Protein AF-A0A843CJL8-F1 (afdb_monomer_lite)

Sequence (166 aa):
MRIRQVLPVVLLITLSVSSVLPGQTQVSLQIIQQGLSFNRSTSLTIRIVFLGINEDRLNSTYLNSNVSLPALKYQTILAGPINTGVIYNFHYQLIFPDSSLVGKFAQYLNSTGKVETTSAISTLQNPYFSNSSLTFHAMNFFYDADKVESWLAANMTRFGIGPGPG

Structure (mmCIF, N/CA/C/O backbone):
data_AF-A0A843CJL8-F1
#
_entry.id   AF-A0A843CJL8-F1
#
loop_
_atom_site.group_PDB
_atom_site.id
_atom_site.type_symbol
_atom_site.label_atom_id
_atom_site.label_alt_id
_atom_site.label_comp_id
_atom_site.label_asym_id
_atom_site.label_entity_id
_atom_site.label_seq_id
_atom_site.pdbx_PDB_ins_code
_atom_site.Cartn_x
_atom_site.Cartn_y
_atom_site.Cartn_z
_atom_site.occupancy
_atom_site.B_iso_or_equiv
_atom_site.auth_seq_id
_atom_site.auth_comp_id
_atom_site.auth_asym_id
_atom_site.auth_atom_id
_atom_site.pdbx_PDB_model_num
ATOM 1 N N . MET A 1 1 ? 17.313 46.977 -61.968 1.00 51.19 1 MET A N 1
ATOM 2 C CA . MET A 1 1 ? 17.287 47.223 -60.503 1.00 51.19 1 MET A CA 1
ATOM 3 C C . MET A 1 1 ? 16.344 46.251 -59.777 1.00 51.19 1 MET A C 1
ATOM 5 O O . MET A 1 1 ? 15.300 46.675 -59.310 1.00 51.19 1 MET A O 1
ATOM 9 N N . ARG A 1 2 ? 16.665 44.950 -59.670 1.00 53.56 2 ARG A N 1
ATOM 10 C CA . ARG A 1 2 ? 15.857 44.009 -58.851 1.00 53.56 2 ARG A CA 1
ATOM 11 C C . ARG A 1 2 ? 16.655 42.998 -58.016 1.00 53.56 2 ARG A C 1
ATOM 13 O O . ARG A 1 2 ? 16.074 42.370 -57.155 1.00 53.56 2 ARG A O 1
ATOM 20 N N . ILE A 1 3 ? 17.977 42.892 -58.184 1.00 54.94 3 ILE A N 1
ATOM 21 C CA . ILE A 1 3 ? 18.808 41.902 -57.462 1.00 54.94 3 ILE A CA 1
ATOM 22 C C . ILE A 1 3 ? 19.183 42.353 -56.036 1.00 54.94 3 ILE A C 1
ATOM 24 O O . ILE A 1 3 ? 19.341 41.523 -55.147 1.00 54.94 3 ILE A O 1
ATOM 28 N N . ARG A 1 4 ? 19.240 43.666 -55.764 1.00 54.69 4 ARG A N 1
ATOM 29 C CA . ARG A 1 4 ? 19.608 44.202 -54.436 1.00 54.69 4 ARG A CA 1
ATOM 30 C C . ARG A 1 4 ? 18.545 44.012 -53.342 1.00 54.69 4 ARG A C 1
ATOM 32 O O . ARG A 1 4 ? 18.872 44.177 -52.176 1.00 54.69 4 ARG A O 1
ATOM 39 N N . GLN A 1 5 ? 17.307 43.659 -53.697 1.00 55.84 5 GLN A N 1
ATOM 40 C CA . GLN A 1 5 ? 16.211 43.447 -52.738 1.00 55.84 5 GLN A CA 1
ATOM 41 C C . GLN A 1 5 ? 15.923 41.964 -52.452 1.00 55.84 5 GLN A C 1
ATOM 43 O O . GLN A 1 5 ? 15.207 41.665 -51.505 1.00 55.84 5 GLN A O 1
ATOM 48 N N . VAL A 1 6 ? 16.503 41.033 -53.221 1.00 57.44 6 VAL A N 1
ATOM 49 C CA . VAL A 1 6 ? 16.277 39.584 -53.038 1.00 57.44 6 VAL A CA 1
ATOM 50 C C . VAL A 1 6 ? 17.218 38.999 -51.982 1.00 57.44 6 VAL A C 1
ATOM 52 O O . VAL A 1 6 ? 16.834 38.107 -51.235 1.00 57.44 6 VAL A O 1
ATOM 55 N N . LEU A 1 7 ? 18.430 39.554 -51.861 1.00 58.19 7 LEU A N 1
ATOM 56 C CA . LEU A 1 7 ? 19.440 39.113 -50.898 1.00 58.19 7 LEU A CA 1
ATOM 57 C C . LEU A 1 7 ? 18.967 39.150 -49.425 1.00 58.19 7 LEU A C 1
ATOM 59 O O . LEU A 1 7 ? 19.139 38.141 -48.743 1.00 58.19 7 LEU A O 1
ATOM 63 N N . PRO A 1 8 ? 18.343 40.235 -48.912 1.00 62.53 8 PRO A N 1
ATOM 64 C CA . PRO A 1 8 ? 17.893 40.258 -47.518 1.00 62.53 8 PRO A CA 1
ATOM 65 C C . PRO A 1 8 ? 16.712 39.312 -47.261 1.00 62.53 8 PRO A C 1
ATOM 67 O O . PRO A 1 8 ? 16.602 38.764 -46.169 1.00 62.53 8 PRO A O 1
ATOM 70 N N . VAL A 1 9 ? 15.859 39.075 -48.265 1.00 66.12 9 VAL A N 1
ATOM 71 C CA . VAL A 1 9 ? 14.696 38.179 -48.147 1.00 66.12 9 VAL A CA 1
ATOM 72 C C . VAL A 1 9 ? 15.137 36.717 -48.094 1.00 66.12 9 VAL A C 1
ATOM 74 O O . VAL A 1 9 ? 14.660 35.966 -47.248 1.00 66.12 9 VAL A O 1
ATOM 77 N N . VAL A 1 10 ? 16.099 36.319 -48.931 1.00 68.88 10 VAL A N 1
ATOM 78 C CA . VAL A 1 10 ? 16.676 34.965 -48.895 1.00 68.88 10 VAL A CA 1
ATOM 79 C C . VAL A 1 10 ? 17.415 34.721 -47.577 1.00 68.88 10 VAL A C 1
ATOM 81 O O . VAL A 1 10 ? 17.246 33.659 -46.986 1.00 68.88 10 VAL A O 1
ATOM 84 N N . LEU A 1 11 ? 18.148 35.719 -47.066 1.00 64.81 11 LEU A N 1
ATOM 85 C CA . LEU A 1 11 ? 18.859 35.620 -45.787 1.00 64.81 11 LEU A CA 1
ATOM 86 C C . LEU A 1 11 ? 17.897 35.408 -44.599 1.00 64.81 11 LEU A C 1
ATOM 88 O O . LEU A 1 11 ? 18.155 34.566 -43.739 1.00 64.81 11 LEU A O 1
ATOM 92 N N . LEU A 1 12 ? 16.763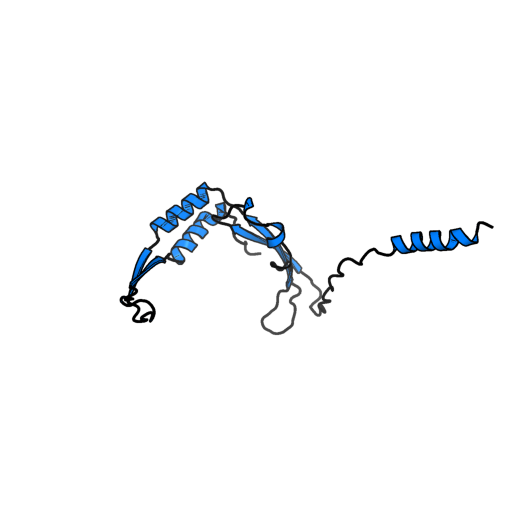 36.119 -44.580 1.00 62.59 12 LEU A N 1
ATOM 93 C CA . LEU A 1 12 ? 15.716 35.985 -43.555 1.00 62.59 12 LEU A CA 1
ATOM 94 C C . LEU A 1 12 ? 15.005 34.623 -43.599 1.00 62.59 12 LEU A C 1
ATOM 96 O O . LEU A 1 12 ? 14.686 34.069 -42.545 1.00 62.59 12 LEU A O 1
ATOM 100 N N . ILE A 1 13 ? 14.807 34.057 -44.794 1.00 63.00 13 ILE A N 1
ATOM 101 C CA . ILE A 1 13 ? 14.230 32.715 -44.965 1.00 63.00 13 ILE A CA 1
ATOM 102 C C . ILE A 1 13 ? 15.232 31.635 -44.530 1.00 63.00 13 ILE A C 1
ATOM 104 O O . ILE A 1 13 ? 14.848 30.673 -43.875 1.00 63.00 13 ILE A O 1
ATOM 108 N N . THR A 1 14 ? 16.531 31.800 -44.805 1.00 60.00 14 THR A N 1
ATOM 109 C CA . THR A 1 14 ? 17.547 30.842 -44.332 1.00 60.00 14 THR A CA 1
ATOM 110 C C . THR A 1 14 ? 17.762 30.886 -42.816 1.00 60.00 14 THR A C 1
ATOM 112 O O . THR A 1 14 ? 18.002 29.842 -42.216 1.00 60.00 14 THR A O 1
ATOM 115 N N . LEU A 1 15 ? 17.619 32.053 -42.169 1.00 58.16 15 LEU A N 1
ATOM 116 C CA . LEU A 1 15 ? 17.769 32.178 -40.710 1.00 58.16 15 LEU A CA 1
ATOM 117 C C . LEU A 1 15 ? 16.584 31.602 -39.917 1.00 58.16 15 LEU A C 1
ATOM 119 O O . LEU A 1 15 ? 16.745 31.247 -38.749 1.00 58.16 15 LEU A O 1
ATOM 123 N N . SER A 1 16 ? 15.404 31.486 -40.531 1.00 56.12 16 SER A N 1
ATOM 124 C CA . SER A 1 16 ? 14.198 30.966 -39.870 1.00 56.12 16 SER A CA 1
ATOM 125 C C . SER A 1 16 ? 14.131 29.432 -39.819 1.00 56.12 16 SER A C 1
ATOM 127 O O . SER A 1 16 ? 13.306 28.890 -39.090 1.00 56.12 16 SER A O 1
ATOM 129 N N . VAL A 1 17 ? 15.036 28.719 -40.506 1.00 55.06 17 VAL A N 1
ATOM 130 C CA . VAL A 1 17 ? 15.156 27.246 -40.424 1.00 55.06 17 VAL A CA 1
ATOM 131 C C . VAL A 1 17 ? 16.185 26.804 -39.367 1.00 55.06 17 VAL A C 1
ATOM 133 O O . VAL A 1 17 ? 16.194 25.650 -38.949 1.00 55.06 17 VAL A O 1
ATOM 136 N N . SER A 1 18 ? 17.035 27.713 -38.876 1.00 47.59 18 SER A N 1
ATOM 137 C CA . SER A 1 18 ? 18.098 27.392 -37.907 1.00 47.59 18 SER A CA 1
ATOM 138 C C . SER A 1 18 ? 17.681 27.426 -36.431 1.00 47.59 18 SER A C 1
ATOM 140 O O . SER A 1 18 ? 18.481 27.051 -35.577 1.00 47.59 18 SER A O 1
ATOM 142 N N . SER A 1 19 ? 16.450 27.820 -36.089 1.00 49.03 19 SER A N 1
ATOM 143 C CA . SER A 1 19 ? 15.961 27.775 -34.702 1.00 49.03 19 SER A CA 1
ATOM 144 C C . SER A 1 19 ? 15.251 26.457 -34.389 1.00 49.03 19 SER A C 1
ATOM 146 O O . SER A 1 19 ? 14.103 26.445 -33.946 1.00 49.03 19 SER A O 1
ATOM 148 N N . VAL A 1 20 ? 15.929 25.332 -34.611 1.00 44.41 20 VAL A N 1
ATOM 149 C CA . VAL A 1 20 ? 15.597 24.109 -33.878 1.00 44.41 20 VAL A CA 1
ATOM 150 C C . VAL A 1 20 ? 16.405 24.200 -32.594 1.00 44.41 20 VAL A C 1
ATOM 152 O O . VAL A 1 20 ? 17.626 24.061 -32.616 1.00 44.41 20 VAL A O 1
ATOM 155 N N . LEU A 1 21 ? 15.735 24.517 -31.481 1.00 42.16 21 LEU A N 1
ATOM 156 C CA . LEU A 1 21 ? 16.313 24.316 -30.155 1.00 42.16 21 LEU A CA 1
ATOM 157 C C . LEU A 1 21 ? 16.925 22.908 -30.145 1.00 42.16 21 LEU A C 1
ATOM 159 O O . LEU A 1 21 ? 16.192 21.961 -30.450 1.00 42.16 21 LEU A O 1
ATOM 163 N N . PRO A 1 22 ? 18.208 22.719 -29.789 1.00 44.25 22 PRO A N 1
ATOM 164 C CA . PRO A 1 22 ? 18.635 21.411 -29.345 1.00 44.25 22 PRO A CA 1
ATOM 165 C C . PRO A 1 22 ? 17.782 21.116 -28.114 1.00 44.25 22 PRO A C 1
ATOM 167 O O . PRO A 1 22 ? 17.968 21.703 -27.046 1.00 44.25 22 PRO A O 1
ATOM 170 N N . GLY A 1 23 ? 16.760 20.280 -28.313 1.00 39.72 23 GLY A N 1
ATOM 171 C CA . GLY A 1 23 ? 16.011 19.676 -27.232 1.00 39.72 23 GLY A CA 1
ATOM 172 C C . GLY A 1 23 ? 17.033 19.163 -26.239 1.00 39.72 23 GLY A C 1
ATOM 173 O O . GLY A 1 23 ? 17.973 18.482 -26.643 1.00 39.72 23 GLY A O 1
ATOM 174 N N . GLN A 1 24 ? 16.883 19.621 -24.996 1.00 38.97 24 GLN A N 1
ATOM 175 C CA . GLN A 1 24 ? 17.598 19.200 -23.801 1.00 38.97 24 GLN A CA 1
ATOM 176 C C . GLN A 1 24 ? 18.492 17.988 -24.073 1.00 38.97 24 GLN A C 1
ATOM 178 O O . GLN A 1 24 ? 18.036 16.847 -24.022 1.00 38.97 24 GLN A O 1
ATOM 183 N N . THR A 1 25 ? 19.768 18.232 -24.378 1.00 36.38 25 THR A N 1
ATOM 184 C CA . THR A 1 25 ? 20.790 17.209 -24.198 1.00 36.38 25 THR A CA 1
ATOM 185 C C . THR A 1 25 ? 20.704 16.826 -22.733 1.00 36.38 25 THR A C 1
ATOM 187 O O . THR A 1 25 ? 21.197 17.551 -21.866 1.00 36.38 25 THR A O 1
ATOM 190 N N . GLN A 1 26 ? 20.014 15.719 -22.452 1.00 37.16 26 GLN A N 1
ATOM 191 C CA . GLN A 1 26 ? 20.255 14.951 -21.249 1.00 37.16 26 GLN A CA 1
ATOM 192 C C . GLN A 1 26 ? 21.765 14.789 -21.212 1.00 37.16 26 GLN A C 1
ATOM 194 O O . GLN A 1 26 ? 22.354 14.179 -22.104 1.00 37.16 26 GLN A O 1
ATOM 199 N N . VAL A 1 27 ? 22.398 15.440 -20.242 1.00 31.73 27 VAL A N 1
ATOM 200 C CA . VAL A 1 27 ? 23.783 15.159 -19.913 1.00 31.73 27 VAL A CA 1
ATOM 201 C C . VAL A 1 27 ? 23.789 13.679 -19.576 1.00 31.73 27 VAL A C 1
ATOM 203 O O . VAL A 1 27 ? 23.322 13.274 -18.512 1.00 31.73 27 VAL A O 1
ATOM 206 N N . SER A 1 28 ? 24.236 12.861 -20.524 1.00 33.75 28 SER A N 1
ATOM 207 C CA . SER A 1 28 ? 24.617 11.488 -20.268 1.00 33.75 28 SER A CA 1
ATOM 208 C C . SER A 1 28 ? 25.707 11.592 -19.217 1.00 33.75 28 SER A C 1
ATOM 210 O O . SER A 1 28 ? 26.842 11.945 -19.534 1.00 33.75 28 SER A O 1
ATOM 212 N N . LEU A 1 29 ? 25.358 11.386 -17.947 1.00 34.78 29 LEU A N 1
ATOM 213 C CA . LEU A 1 29 ? 26.350 11.196 -16.906 1.00 34.78 29 LEU A CA 1
ATOM 214 C C . LEU A 1 29 ? 27.160 9.984 -17.350 1.00 34.78 29 LEU A C 1
ATOM 216 O O . LEU A 1 29 ? 26.690 8.848 -17.301 1.00 34.78 29 LEU A O 1
ATOM 220 N N . GLN A 1 30 ? 28.345 10.252 -17.885 1.00 33.50 30 GLN A N 1
ATOM 221 C CA . GLN A 1 30 ? 29.283 9.242 -18.327 1.00 33.50 30 GLN A CA 1
ATOM 222 C C . GLN A 1 30 ? 29.840 8.607 -17.051 1.00 33.50 30 GLN A C 1
ATOM 224 O O . GLN A 1 30 ? 30.857 9.028 -16.505 1.00 33.50 30 GLN A O 1
ATOM 229 N N . ILE A 1 31 ? 29.095 7.646 -16.503 1.00 43.22 31 ILE A N 1
ATOM 230 C CA . ILE A 1 31 ? 29.530 6.844 -15.366 1.00 43.22 31 ILE A CA 1
ATOM 231 C C . ILE A 1 31 ? 30.701 6.020 -15.888 1.00 43.22 31 ILE A C 1
ATOM 233 O O . ILE A 1 31 ? 30.523 5.121 -16.708 1.00 43.22 31 ILE A O 1
ATOM 237 N N . ILE A 1 32 ? 31.908 6.388 -15.460 1.00 39.22 32 ILE A N 1
ATOM 238 C CA . ILE A 1 32 ? 33.143 5.676 -15.771 1.00 39.22 32 ILE A CA 1
ATOM 239 C C . ILE A 1 32 ? 32.958 4.226 -15.313 1.00 39.22 32 ILE A C 1
ATOM 241 O O . ILE A 1 32 ? 32.948 3.914 -14.124 1.00 39.22 32 ILE A O 1
ATOM 245 N N . GLN A 1 33 ? 32.752 3.342 -16.284 1.00 44.53 33 GLN A N 1
ATOM 246 C CA . GLN A 1 33 ? 32.475 1.928 -16.088 1.00 44.53 33 GLN A CA 1
ATOM 247 C C . GLN A 1 33 ? 33.799 1.188 -15.870 1.00 44.53 33 GLN A C 1
ATOM 249 O O . GLN A 1 33 ? 34.260 0.431 -16.716 1.00 44.53 33 GLN A O 1
ATOM 254 N N . GLN A 1 34 ? 34.454 1.447 -14.739 1.00 43.09 34 GLN A N 1
ATOM 255 C CA . GLN A 1 34 ? 35.556 0.610 -14.268 1.00 43.09 34 GLN A CA 1
ATOM 256 C C . GLN A 1 34 ? 34.959 -0.556 -13.471 1.00 43.09 34 GLN A C 1
ATOM 258 O O . GLN A 1 34 ? 34.820 -0.502 -12.253 1.00 43.09 34 GLN A O 1
ATOM 263 N N . GLY A 1 35 ? 34.535 -1.597 -14.186 1.00 45.81 35 GLY A N 1
ATOM 264 C CA . GLY A 1 35 ? 34.016 -2.840 -13.618 1.00 45.81 35 GLY A CA 1
ATOM 265 C C . GLY A 1 35 ? 34.283 -3.999 -14.574 1.00 45.81 35 GLY A C 1
ATOM 266 O O . GLY A 1 35 ? 34.264 -3.811 -15.789 1.00 45.81 35 GLY A O 1
ATOM 267 N N . LEU A 1 36 ? 34.592 -5.174 -14.020 1.00 48.28 36 LEU A N 1
ATOM 268 C CA . LEU A 1 36 ? 34.903 -6.409 -14.747 1.00 48.28 36 LEU A CA 1
ATOM 269 C C . LEU A 1 36 ? 33.918 -6.632 -15.909 1.00 48.28 36 LEU A C 1
ATOM 271 O O . LEU A 1 36 ? 32.709 -6.525 -15.733 1.00 48.28 36 LEU A O 1
ATOM 275 N N . SER A 1 37 ? 34.468 -6.920 -17.092 1.00 46.59 37 SER A N 1
ATOM 276 C CA . SER A 1 37 ? 33.831 -6.946 -18.419 1.00 46.59 37 SER A CA 1
ATOM 277 C C . SER A 1 37 ? 32.734 -8.016 -18.601 1.00 46.59 37 SER A C 1
ATOM 279 O O . SER A 1 37 ? 32.827 -8.866 -19.484 1.00 46.59 37 SER A O 1
ATOM 281 N N . PHE A 1 38 ? 31.676 -7.967 -17.796 1.00 51.19 38 PHE A N 1
ATOM 282 C CA . PHE A 1 38 ? 30.414 -8.674 -18.005 1.00 51.19 38 PHE A CA 1
ATOM 283 C C . PHE A 1 38 ? 29.272 -7.822 -17.446 1.00 51.19 38 PHE A C 1
ATOM 285 O O . PHE A 1 38 ? 28.935 -7.900 -16.268 1.00 51.19 38 PHE A O 1
ATOM 292 N N . ASN A 1 39 ? 28.657 -7.006 -18.305 1.00 59.66 39 ASN A N 1
ATOM 293 C CA . ASN A 1 39 ? 27.437 -6.296 -17.940 1.00 59.66 39 ASN A CA 1
ATOM 294 C C . ASN A 1 39 ? 26.260 -7.273 -17.985 1.00 59.66 39 ASN A C 1
ATOM 296 O O . ASN A 1 39 ? 25.838 -7.688 -19.065 1.00 59.66 39 ASN A O 1
ATOM 300 N N . ARG A 1 40 ? 25.725 -7.648 -16.822 1.00 65.62 40 ARG A N 1
ATOM 301 C CA . ARG A 1 40 ? 24.460 -8.382 -16.725 1.00 65.62 40 ARG A CA 1
ATOM 302 C C . ARG A 1 40 ? 23.344 -7.378 -16.493 1.00 65.62 40 ARG A C 1
ATOM 304 O O . ARG A 1 40 ? 23.299 -6.713 -15.464 1.00 65.62 40 ARG A O 1
ATOM 311 N N . SER A 1 41 ? 22.449 -7.265 -17.463 1.00 74.50 41 SER A N 1
ATOM 312 C CA . SER A 1 41 ? 21.246 -6.457 -17.328 1.00 74.50 41 SER A CA 1
ATOM 313 C C . SER A 1 41 ? 20.078 -7.352 -16.941 1.00 74.50 41 SER A C 1
ATOM 315 O O . SER A 1 41 ? 19.834 -8.361 -17.600 1.00 74.50 41 SER A O 1
ATOM 317 N N . THR A 1 42 ? 19.371 -6.990 -15.874 1.00 77.19 42 THR A N 1
ATOM 318 C CA . THR A 1 42 ? 18.140 -7.664 -15.463 1.00 77.19 42 THR A CA 1
ATOM 319 C C . THR A 1 42 ? 16.995 -6.663 -15.399 1.00 77.19 42 THR A C 1
ATOM 321 O O . THR A 1 42 ? 17.162 -5.519 -14.968 1.00 77.19 42 THR A O 1
ATOM 324 N N . SER A 1 43 ? 15.837 -7.081 -15.896 1.00 80.31 43 SER A N 1
ATOM 325 C CA . SER A 1 43 ? 14.632 -6.264 -15.963 1.00 80.31 43 SER A CA 1
ATOM 326 C C . SER A 1 43 ? 13.724 -6.628 -14.792 1.00 80.31 43 SER A C 1
ATOM 328 O O . SER A 1 43 ? 13.343 -7.787 -14.630 1.00 80.31 43 SER A O 1
ATOM 330 N N . LEU A 1 44 ? 13.397 -5.641 -13.961 1.00 79.00 44 LEU A N 1
ATOM 331 C CA . LEU A 1 44 ? 12.520 -5.786 -12.806 1.00 79.00 44 LEU A CA 1
ATOM 332 C C . LEU A 1 44 ? 11.251 -4.971 -13.028 1.00 79.00 44 LEU A C 1
ATOM 334 O O . LEU A 1 44 ? 11.297 -3.764 -13.254 1.00 79.00 44 LEU A O 1
ATOM 338 N N . THR A 1 45 ? 10.100 -5.628 -12.925 1.00 82.31 45 THR A N 1
ATOM 339 C CA . THR A 1 45 ? 8.808 -4.940 -12.959 1.00 82.31 45 THR A CA 1
ATOM 340 C C . THR A 1 45 ? 8.397 -4.560 -11.541 1.00 82.31 45 THR A C 1
ATOM 342 O O . THR A 1 45 ? 8.221 -5.435 -10.694 1.00 82.31 45 THR A O 1
ATOM 345 N N . ILE A 1 46 ? 8.223 -3.265 -11.283 1.00 79.44 46 ILE A N 1
ATOM 346 C CA . ILE A 1 46 ? 7.717 -2.735 -10.016 1.00 79.44 46 ILE A CA 1
ATOM 347 C C . ILE A 1 46 ? 6.251 -2.358 -10.208 1.00 79.44 46 ILE A C 1
ATOM 349 O O . ILE A 1 46 ? 5.916 -1.504 -11.026 1.00 79.44 46 ILE A O 1
ATOM 353 N N . ARG A 1 47 ? 5.364 -2.982 -9.434 1.00 82.12 47 ARG A N 1
ATOM 354 C CA . ARG A 1 47 ? 3.933 -2.663 -9.439 1.00 82.12 47 ARG A CA 1
ATOM 355 C C . ARG A 1 47 ? 3.611 -1.712 -8.296 1.00 82.12 47 ARG A C 1
ATOM 357 O O . ARG A 1 47 ? 3.889 -2.026 -7.142 1.00 82.12 47 ARG A O 1
ATOM 364 N N . ILE A 1 48 ? 3.019 -0.570 -8.622 1.00 84.00 48 ILE A N 1
ATOM 365 C CA . ILE A 1 48 ? 2.525 0.419 -7.664 1.00 84.00 48 ILE A CA 1
ATOM 366 C C . ILE A 1 48 ? 1.007 0.287 -7.640 1.00 84.00 48 ILE A C 1
ATOM 368 O O . ILE A 1 48 ? 0.334 0.596 -8.621 1.00 84.00 48 ILE A O 1
ATOM 372 N N . VAL A 1 49 ? 0.473 -0.217 -6.532 1.00 86.19 49 VAL A N 1
ATOM 373 C CA . VAL A 1 49 ? -0.961 -0.473 -6.377 1.00 86.19 49 VAL A CA 1
ATOM 374 C C . VAL A 1 49 ? -1.600 0.698 -5.641 1.00 86.19 49 VAL A C 1
ATOM 376 O O . VAL A 1 49 ? -1.233 0.984 -4.502 1.00 86.19 49 VAL A O 1
ATOM 379 N N . PHE A 1 50 ? -2.581 1.345 -6.263 1.00 87.31 50 PHE A N 1
ATOM 380 C CA . PHE A 1 50 ? -3.377 2.390 -5.625 1.00 87.31 50 PHE A CA 1
ATOM 381 C C . PHE A 1 50 ? -4.684 1.806 -5.100 1.00 87.31 50 PHE A C 1
ATOM 383 O O . PHE A 1 50 ? -5.547 1.390 -5.866 1.00 87.31 50 PHE A O 1
ATOM 390 N N . LEU A 1 51 ? -4.842 1.780 -3.777 1.00 86.62 51 LEU A N 1
ATOM 391 C CA . LEU A 1 51 ? -6.075 1.352 -3.119 1.00 86.62 51 LEU A CA 1
ATOM 392 C C . LEU A 1 51 ? -6.896 2.580 -2.721 1.00 86.62 51 LEU A C 1
ATOM 394 O O . LEU A 1 51 ? -6.405 3.450 -2.009 1.00 86.62 51 LEU A O 1
ATOM 398 N N . GLY A 1 52 ? -8.149 2.647 -3.176 1.00 84.00 52 GLY A N 1
ATOM 399 C CA . GLY A 1 52 ? -9.071 3.738 -2.829 1.00 84.00 52 GLY A CA 1
ATOM 400 C C . GLY A 1 52 ? -8.861 5.048 -3.596 1.00 84.00 52 GLY A C 1
ATOM 401 O O . GLY A 1 52 ? -9.570 6.017 -3.335 1.00 84.00 52 GLY A O 1
ATOM 402 N N .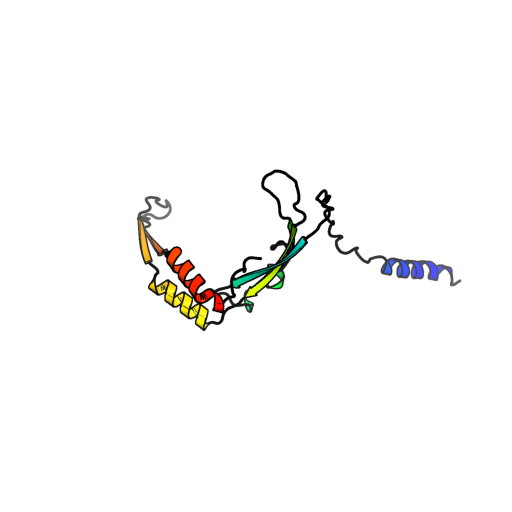 ILE A 1 53 ? -7.933 5.082 -4.554 1.00 85.88 53 ILE A N 1
ATOM 403 C CA . ILE A 1 53 ? -7.746 6.197 -5.487 1.00 85.88 53 ILE A CA 1
ATOM 404 C C . ILE A 1 53 ? -8.007 5.670 -6.892 1.00 85.88 53 ILE A C 1
ATOM 406 O O . ILE A 1 53 ? -7.422 4.668 -7.295 1.00 85.88 53 ILE A O 1
ATOM 410 N N . ASN A 1 54 ? -8.883 6.347 -7.627 1.00 85.50 54 ASN A N 1
ATOM 411 C CA . ASN A 1 54 ? -9.198 5.990 -9.003 1.00 85.50 54 ASN A CA 1
ATOM 412 C C . ASN A 1 54 ? -8.159 6.565 -9.976 1.00 85.50 54 ASN A C 1
ATOM 414 O O . ASN A 1 54 ? -7.525 7.586 -9.701 1.00 85.50 54 ASN A O 1
ATOM 418 N N . GLU A 1 55 ? -8.024 5.930 -11.139 1.00 85.44 55 GLU A N 1
ATOM 419 C CA . GLU A 1 55 ? -7.061 6.324 -12.171 1.00 85.44 55 GLU A CA 1
ATOM 420 C C . GLU A 1 55 ? -7.276 7.762 -12.673 1.00 85.44 55 GLU A C 1
ATOM 422 O O . GLU A 1 55 ? -6.311 8.494 -12.867 1.00 85.44 55 GLU A O 1
ATOM 427 N N . ASP A 1 56 ? -8.529 8.217 -12.783 1.00 88.00 56 ASP A N 1
ATOM 428 C CA . ASP A 1 56 ? -8.892 9.571 -13.233 1.00 88.00 56 ASP A CA 1
ATOM 429 C C . ASP A 1 56 ? -8.403 10.685 -12.292 1.00 88.00 56 ASP A C 1
ATOM 431 O O . ASP A 1 56 ? -8.341 11.854 -12.676 1.00 88.00 56 ASP A O 1
ATOM 435 N N . ARG A 1 57 ? -8.045 10.334 -11.052 1.00 85.50 57 ARG A N 1
ATOM 436 C CA . ARG A 1 57 ? -7.546 11.273 -10.041 1.00 85.50 57 ARG A CA 1
ATOM 437 C C . ARG A 1 57 ? -6.030 11.418 -10.048 1.00 85.50 57 ARG A C 1
ATOM 439 O O . ARG A 1 57 ? -5.519 12.297 -9.354 1.00 85.50 57 ARG A O 1
ATOM 446 N N . LEU A 1 58 ? -5.312 10.591 -10.809 1.00 83.38 58 LEU A N 1
ATOM 447 C CA . LEU A 1 58 ? -3.855 10.596 -10.855 1.00 83.38 58 LEU A CA 1
ATOM 448 C C . LEU A 1 58 ? -3.344 10.876 -12.264 1.00 83.38 58 LEU A C 1
ATOM 450 O O . LEU A 1 58 ? -3.787 10.300 -13.252 1.00 83.38 58 LEU A O 1
ATOM 454 N N . ASN A 1 59 ? -2.328 11.730 -12.354 1.00 82.56 59 ASN A N 1
ATOM 455 C CA . ASN A 1 59 ? -1.586 11.901 -13.593 1.00 82.56 59 ASN A CA 1
ATOM 456 C C . ASN A 1 59 ? -0.553 10.769 -13.711 1.00 82.56 59 ASN A C 1
ATOM 458 O O . ASN A 1 59 ? 0.555 10.860 -13.176 1.00 82.56 59 ASN A O 1
ATOM 462 N N . SER A 1 60 ? -0.930 9.690 -14.397 1.00 77.31 60 SER A N 1
ATOM 463 C CA . SER A 1 60 ? -0.075 8.515 -14.607 1.00 77.31 60 SER A CA 1
ATOM 464 C C . SER A 1 60 ? 1.223 8.852 -15.348 1.00 77.31 60 SER A C 1
ATOM 466 O O . SER A 1 60 ? 2.271 8.297 -15.024 1.00 77.31 60 SER A O 1
ATOM 468 N N . THR A 1 61 ? 1.191 9.814 -16.275 1.00 80.44 61 THR A N 1
ATOM 469 C CA . THR A 1 61 ? 2.379 10.313 -16.984 1.00 80.44 61 THR A CA 1
ATOM 470 C C . THR A 1 61 ? 3.376 10.962 -16.029 1.00 80.44 61 THR A C 1
ATOM 472 O O . THR A 1 61 ? 4.576 10.729 -16.142 1.00 80.44 61 THR A O 1
ATOM 475 N N . TYR A 1 62 ? 2.891 11.751 -15.068 1.00 78.31 62 TYR A N 1
ATOM 476 C CA . TYR A 1 62 ? 3.741 12.362 -14.049 1.00 78.31 62 TYR A CA 1
ATOM 477 C C . TYR A 1 62 ? 4.347 11.305 -13.118 1.00 78.31 62 TYR A C 1
ATOM 479 O O . TYR A 1 62 ? 5.557 11.308 -12.895 1.00 78.31 62 TYR A O 1
ATOM 487 N N . LEU A 1 63 ? 3.530 10.366 -12.633 1.00 76.19 63 LEU A N 1
ATOM 488 C CA . LEU A 1 63 ? 3.976 9.314 -11.714 1.00 76.19 63 LEU A CA 1
ATOM 489 C C . LEU A 1 63 ? 4.991 8.362 -12.351 1.00 76.19 63 LEU A C 1
ATOM 491 O O . LEU A 1 63 ? 5.930 7.951 -11.681 1.00 76.19 63 LEU A O 1
ATOM 495 N N . ASN A 1 64 ? 4.837 8.060 -13.640 1.00 71.56 64 ASN A N 1
ATOM 496 C CA . ASN A 1 64 ? 5.770 7.221 -14.395 1.00 71.56 64 ASN A CA 1
ATOM 497 C C . ASN A 1 64 ? 6.954 8.002 -14.984 1.00 71.56 64 ASN A C 1
ATOM 499 O O . ASN A 1 64 ? 7.764 7.430 -15.714 1.00 71.56 64 ASN A O 1
ATOM 503 N N . SER A 1 65 ? 7.062 9.305 -14.718 1.00 68.31 65 SER A N 1
ATOM 504 C CA . SER A 1 65 ? 8.182 10.095 -15.217 1.00 68.31 65 SER A CA 1
ATOM 505 C C . SER A 1 65 ? 9.475 9.765 -14.462 1.00 68.31 65 SER A C 1
ATOM 507 O O . SER A 1 65 ? 9.487 9.545 -13.248 1.00 68.31 65 SER A O 1
ATOM 509 N N . ASN A 1 66 ? 10.601 9.824 -15.176 1.00 60.12 66 ASN A N 1
ATOM 510 C CA . ASN A 1 66 ? 11.945 9.592 -14.625 1.00 60.12 66 ASN A CA 1
ATOM 511 C C . ASN A 1 66 ? 12.374 10.622 -13.558 1.00 60.12 66 ASN A C 1
ATOM 513 O O . ASN A 1 66 ? 13.481 10.536 -13.034 1.00 60.12 66 ASN A O 1
ATOM 517 N N . VAL A 1 67 ? 11.535 11.623 -13.263 1.00 57.81 67 VAL A N 1
ATOM 518 C CA . VAL A 1 67 ? 11.780 12.616 -12.209 1.00 57.81 67 VAL A CA 1
ATOM 519 C C . VAL A 1 67 ? 11.511 12.019 -10.826 1.00 57.81 67 VAL A C 1
ATOM 521 O O . VAL A 1 67 ? 12.194 12.368 -9.868 1.00 57.81 67 VAL A O 1
ATOM 524 N N . SER A 1 68 ? 10.542 11.106 -10.719 1.00 61.22 68 SER A N 1
ATOM 525 C CA . SER A 1 68 ? 10.108 10.531 -9.438 1.00 61.22 68 SER A CA 1
ATOM 526 C C . SER A 1 68 ? 10.529 9.076 -9.259 1.00 61.22 68 SER A C 1
ATOM 528 O O . SER A 1 68 ? 10.648 8.617 -8.124 1.00 61.22 68 SER A O 1
ATOM 530 N N . LEU A 1 69 ? 10.774 8.354 -10.356 1.00 70.44 69 LEU A N 1
ATOM 531 C CA . LEU A 1 69 ? 11.087 6.930 -10.334 1.00 70.44 69 LEU A CA 1
ATOM 532 C C . LEU A 1 69 ? 12.397 6.645 -11.089 1.00 70.44 69 LEU A C 1
ATOM 534 O O . LEU A 1 69 ? 12.511 6.990 -12.267 1.00 70.44 69 LEU A O 1
ATOM 538 N N . PRO A 1 70 ? 13.405 6.028 -10.445 1.00 77.44 70 PRO A N 1
ATOM 539 C CA . PRO A 1 70 ? 14.654 5.698 -11.114 1.00 77.44 70 PRO A CA 1
ATOM 540 C C . PRO A 1 70 ? 14.421 4.589 -12.142 1.00 77.44 70 PRO A C 1
ATOM 542 O O . PRO A 1 70 ? 14.031 3.484 -11.789 1.00 77.44 70 PRO A O 1
ATOM 545 N N . ALA A 1 71 ? 14.719 4.851 -13.413 1.00 74.94 71 ALA A N 1
ATOM 546 C CA . ALA A 1 71 ? 14.625 3.831 -14.460 1.00 74.94 71 ALA A CA 1
ATOM 547 C C . ALA A 1 71 ? 15.740 2.771 -14.367 1.00 74.94 71 ALA A C 1
ATOM 549 O O . ALA A 1 71 ? 15.581 1.651 -14.849 1.00 74.94 71 ALA A O 1
ATOM 550 N N . LEU A 1 72 ? 16.875 3.122 -13.754 1.00 78.94 72 LEU A N 1
ATOM 551 C CA . LEU A 1 72 ? 18.078 2.299 -13.736 1.00 78.94 72 LEU A CA 1
ATOM 552 C C . LEU A 1 72 ? 18.787 2.390 -12.384 1.00 78.94 72 LEU A C 1
ATOM 554 O O . LEU A 1 72 ? 18.948 3.479 -11.828 1.00 78.94 72 LEU A O 1
ATOM 558 N N . LYS A 1 73 ? 19.254 1.248 -11.870 1.00 78.69 73 LYS A N 1
ATOM 559 C CA . LYS A 1 73 ? 20.108 1.188 -10.676 1.00 78.69 73 LYS A CA 1
ATOM 560 C C . LYS A 1 73 ? 21.233 0.180 -10.852 1.00 78.69 73 LYS A C 1
ATOM 5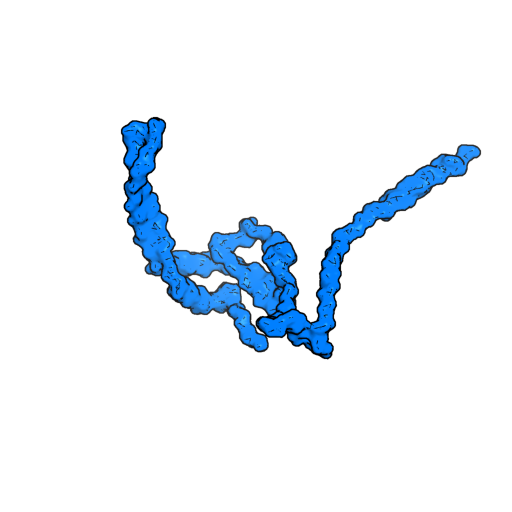62 O O . LYS A 1 73 ? 21.011 -0.965 -11.235 1.00 78.69 73 LYS A O 1
ATOM 567 N N . TYR A 1 74 ? 22.442 0.606 -10.513 1.00 73.38 74 TYR A N 1
ATOM 568 C CA . TYR A 1 74 ? 23.615 -0.259 -10.479 1.00 73.38 74 TYR A CA 1
ATOM 569 C C . TYR A 1 74 ? 23.685 -1.005 -9.152 1.00 73.38 74 TYR A C 1
ATOM 571 O O . TYR A 1 74 ? 23.432 -0.430 -8.088 1.00 73.38 74 TYR A O 1
ATOM 579 N N . GLN A 1 75 ? 24.054 -2.280 -9.203 1.00 68.69 75 GLN A N 1
ATOM 580 C CA . GLN A 1 75 ? 24.334 -3.035 -7.993 1.00 68.69 75 GLN A CA 1
ATOM 581 C C . GLN A 1 75 ? 25.690 -2.623 -7.415 1.00 68.69 75 GLN A C 1
ATOM 583 O O . GLN A 1 75 ? 26.748 -2.903 -7.988 1.00 68.69 75 GLN A O 1
ATOM 588 N N . THR A 1 76 ? 25.641 -2.003 -6.241 1.00 63.97 76 THR A N 1
ATOM 589 C CA . THR A 1 76 ? 26.808 -1.662 -5.427 1.00 63.97 76 THR A CA 1
ATOM 590 C C . THR A 1 76 ? 27.002 -2.709 -4.337 1.00 63.97 76 THR A C 1
ATOM 592 O O . THR A 1 76 ? 26.045 -3.081 -3.658 1.00 63.97 76 THR A O 1
ATOM 595 N N . ILE A 1 77 ? 28.236 -3.156 -4.128 1.00 61.12 77 ILE A N 1
ATOM 596 C CA . ILE A 1 77 ? 28.613 -3.873 -2.905 1.00 61.12 77 ILE A CA 1
ATOM 597 C C . ILE A 1 77 ? 28.951 -2.862 -1.805 1.00 61.12 77 ILE A C 1
ATOM 599 O O . ILE A 1 77 ? 29.450 -1.779 -2.088 1.00 61.12 77 ILE A O 1
ATOM 603 N N . LEU A 1 78 ? 28.702 -3.220 -0.540 1.00 55.44 78 LEU A N 1
ATOM 604 C CA . LEU A 1 78 ? 29.023 -2.373 0.623 1.00 55.44 78 LEU A CA 1
ATOM 605 C C . LEU A 1 78 ? 30.536 -2.074 0.762 1.00 55.44 78 LEU A C 1
ATOM 607 O O . LEU A 1 78 ? 30.924 -1.212 1.542 1.00 55.44 78 LEU A O 1
ATOM 611 N N . ALA A 1 79 ? 31.390 -2.778 0.013 1.00 52.56 79 ALA A N 1
ATOM 612 C CA . ALA A 1 79 ? 32.848 -2.701 0.068 1.00 52.56 79 ALA A CA 1
ATOM 613 C C . ALA A 1 79 ? 33.443 -1.766 -1.009 1.00 52.56 79 ALA A C 1
ATOM 615 O O . ALA A 1 79 ? 34.266 -2.180 -1.825 1.00 52.56 7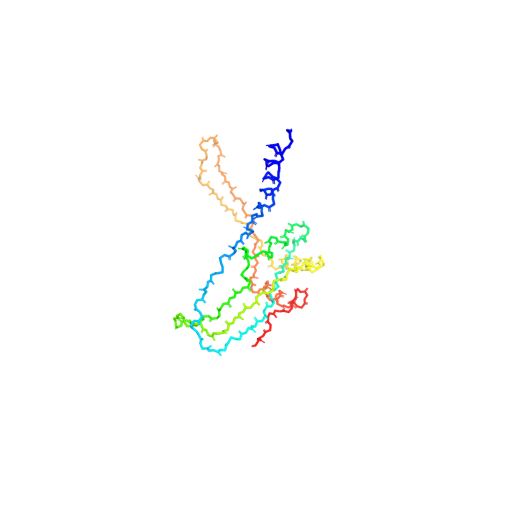9 ALA A O 1
ATOM 616 N N . GLY A 1 80 ? 33.039 -0.493 -1.004 1.00 52.88 80 GLY A N 1
ATOM 617 C CA . GLY A 1 80 ? 33.636 0.551 -1.848 1.00 52.88 80 GLY A CA 1
ATOM 618 C C . GLY A 1 80 ? 33.059 0.663 -3.271 1.00 52.88 80 GLY A C 1
ATOM 619 O O . GLY A 1 80 ? 32.085 -0.007 -3.609 1.00 52.88 80 GLY A O 1
ATOM 620 N N . PRO A 1 81 ? 33.627 1.541 -4.123 1.00 50.94 81 PRO A N 1
ATOM 621 C CA . PRO A 1 81 ? 33.042 1.973 -5.400 1.00 50.94 81 PRO A CA 1
ATOM 622 C C . PRO A 1 81 ? 33.185 0.942 -6.537 1.00 50.94 81 PRO A C 1
ATOM 624 O O . PRO A 1 81 ? 33.331 1.311 -7.700 1.00 50.94 81 PRO A O 1
ATOM 627 N N . ILE A 1 82 ? 33.164 -0.356 -6.229 1.00 55.16 82 ILE A N 1
ATOM 628 C CA . ILE A 1 82 ? 33.267 -1.409 -7.240 1.00 55.16 82 ILE A CA 1
ATOM 629 C C . ILE A 1 82 ? 31.858 -1.738 -7.739 1.00 55.16 82 ILE A C 1
ATOM 631 O O . ILE A 1 82 ? 31.038 -2.327 -7.032 1.00 55.16 82 ILE A O 1
ATOM 635 N N . ASN A 1 83 ? 31.575 -1.342 -8.980 1.00 57.94 83 ASN A N 1
ATOM 636 C CA . ASN A 1 83 ? 30.374 -1.756 -9.693 1.00 57.94 83 ASN A CA 1
ATOM 637 C C . ASN A 1 83 ? 30.496 -3.248 -10.037 1.00 57.94 83 ASN A C 1
ATOM 639 O O . ASN A 1 83 ? 31.475 -3.676 -10.647 1.00 57.94 83 ASN A O 1
ATOM 643 N N . THR A 1 84 ? 29.500 -4.040 -9.647 1.00 68.25 84 THR A N 1
ATOM 644 C CA . THR A 1 84 ? 29.490 -5.498 -9.869 1.00 68.25 84 THR A CA 1
ATOM 645 C C . THR A 1 84 ? 29.197 -5.896 -11.321 1.00 68.25 84 THR A C 1
ATOM 647 O O . THR A 1 84 ? 29.166 -7.084 -11.633 1.00 68.25 84 THR A O 1
ATOM 650 N N . GLY A 1 85 ? 28.957 -4.925 -12.211 1.00 67.50 85 GLY A N 1
ATOM 651 C CA . GLY A 1 85 ? 28.546 -5.172 -13.596 1.00 67.50 85 GLY A CA 1
ATOM 652 C C . GLY A 1 85 ? 27.064 -5.537 -13.729 1.00 67.50 85 GLY A C 1
ATOM 653 O O . GLY A 1 85 ? 26.593 -5.776 -14.838 1.00 67.50 85 GLY A O 1
ATOM 654 N N . VAL A 1 86 ? 26.302 -5.564 -12.630 1.00 71.00 86 VAL A N 1
ATOM 655 C CA . VAL A 1 86 ? 24.859 -5.830 -12.657 1.00 71.00 86 VAL A CA 1
ATOM 656 C C . VAL A 1 86 ? 24.075 -4.522 -12.715 1.00 71.00 86 VAL A C 1
ATOM 658 O O . VAL A 1 86 ? 24.245 -3.625 -11.883 1.00 71.00 86 VAL A O 1
ATOM 661 N N . ILE A 1 87 ? 23.194 -4.433 -13.708 1.00 77.19 87 ILE A N 1
ATOM 662 C CA . ILE A 1 87 ? 22.321 -3.289 -13.962 1.00 77.19 87 ILE A CA 1
ATOM 663 C C . ILE A 1 87 ? 20.872 -3.750 -13.829 1.00 77.19 87 ILE A C 1
ATOM 665 O O . ILE A 1 87 ? 20.429 -4.628 -14.572 1.00 77.19 87 ILE A O 1
ATOM 669 N N . TYR A 1 88 ? 20.130 -3.125 -12.919 1.00 79.69 88 TYR A N 1
ATOM 670 C CA . TYR A 1 88 ? 18.687 -3.292 -12.798 1.00 79.69 88 TYR A CA 1
ATOM 671 C C . TYR A 1 88 ? 17.980 -2.228 -13.635 1.00 79.69 88 TYR A C 1
ATOM 673 O O . TYR A 1 88 ? 18.174 -1.034 -13.397 1.00 79.69 88 TYR A O 1
ATOM 681 N N . ASN A 1 89 ? 17.157 -2.663 -14.586 1.00 82.94 89 ASN A N 1
ATOM 682 C CA . ASN A 1 89 ? 16.222 -1.805 -15.308 1.00 82.94 89 ASN A CA 1
ATOM 683 C C . ASN A 1 89 ? 14.839 -1.956 -14.687 1.00 82.94 89 ASN A C 1
ATOM 685 O O . ASN A 1 89 ? 14.313 -3.068 -14.631 1.00 82.94 89 ASN A O 1
ATOM 689 N N . PHE A 1 90 ? 14.255 -0.855 -14.229 1.00 82.75 90 PHE A N 1
ATOM 690 C CA . PHE A 1 90 ? 12.949 -0.870 -13.587 1.00 82.75 90 PHE A CA 1
ATOM 691 C C . PHE A 1 90 ? 11.847 -0.481 -14.567 1.00 82.75 90 PHE A C 1
ATOM 693 O O . PHE A 1 90 ? 11.907 0.567 -15.210 1.00 82.75 90 PHE A O 1
ATOM 700 N N . HIS A 1 91 ? 10.810 -1.310 -14.640 1.00 82.88 91 HIS A N 1
ATOM 701 C CA . HIS A 1 91 ? 9.575 -1.010 -15.357 1.00 82.88 91 HIS A CA 1
ATOM 702 C C . HIS A 1 91 ? 8.447 -0.842 -14.354 1.00 82.88 91 HIS A C 1
ATOM 704 O O . HIS A 1 91 ? 8.076 -1.790 -13.663 1.00 82.88 91 HIS A O 1
ATOM 710 N N . TYR A 1 92 ? 7.900 0.364 -14.275 1.00 82.44 92 TYR A N 1
ATOM 711 C CA . TYR A 1 92 ? 6.828 0.675 -13.344 1.00 82.44 92 TYR A CA 1
ATOM 712 C C . TYR A 1 92 ? 5.464 0.425 -13.982 1.00 82.44 92 TYR A C 1
ATOM 714 O O . TYR A 1 92 ? 5.217 0.797 -15.128 1.00 82.44 92 TYR A O 1
ATOM 722 N N . GLN A 1 93 ? 4.581 -0.226 -13.231 1.00 84.00 93 GLN A N 1
ATOM 723 C CA . GLN A 1 93 ? 3.197 -0.484 -13.615 1.00 84.00 93 GLN A CA 1
ATOM 724 C C . GLN A 1 93 ? 2.282 0.047 -12.521 1.00 84.00 93 GLN A C 1
ATOM 726 O O . GLN A 1 93 ? 2.400 -0.363 -11.366 1.00 84.00 93 GLN A O 1
ATOM 731 N N . LEU A 1 94 ? 1.366 0.943 -12.881 1.00 85.25 94 LEU A N 1
ATOM 732 C CA . LEU A 1 94 ? 0.340 1.422 -11.961 1.00 85.25 94 LEU A CA 1
ATOM 733 C C . LEU A 1 94 ? -0.846 0.459 -12.022 1.00 85.25 94 LEU A C 1
ATOM 735 O O . LEU A 1 94 ? -1.318 0.130 -13.109 1.00 85.25 94 LEU A O 1
ATOM 739 N N . ILE A 1 95 ? -1.302 -0.011 -10.866 1.00 85.88 95 ILE A N 1
ATOM 740 C CA . ILE A 1 95 ? -2.417 -0.949 -10.748 1.00 85.88 95 ILE A CA 1
ATOM 741 C C . ILE A 1 95 ? -3.528 -0.287 -9.942 1.00 85.88 95 ILE A C 1
ATOM 743 O O . ILE A 1 95 ? -3.308 0.160 -8.816 1.00 85.88 95 ILE A O 1
ATOM 747 N N . PHE A 1 96 ? -4.726 -0.284 -10.518 1.00 87.12 96 PHE A N 1
ATOM 748 C CA . PHE A 1 96 ? -5.950 0.236 -9.918 1.00 87.12 96 PHE A CA 1
ATOM 749 C C . PHE A 1 96 ? -6.925 -0.927 -9.727 1.00 87.12 96 PHE A C 1
ATOM 751 O O . PHE A 1 96 ? -7.531 -1.383 -10.698 1.00 87.12 96 PHE A O 1
ATOM 758 N N . PRO A 1 97 ? -7.029 -1.487 -8.513 1.00 85.88 97 PRO A N 1
ATOM 759 C CA . PRO A 1 97 ? -7.867 -2.651 -8.279 1.00 85.88 97 PRO A CA 1
ATOM 760 C C . PRO A 1 97 ? -9.357 -2.318 -8.332 1.00 85.88 97 PRO A C 1
ATOM 762 O O . PRO A 1 97 ? -9.761 -1.173 -8.134 1.00 85.88 97 PRO A O 1
ATOM 765 N N . ASP A 1 98 ? -10.186 -3.340 -8.561 1.00 87.12 98 ASP A N 1
ATOM 766 C CA . ASP A 1 98 ? -11.633 -3.158 -8.624 1.00 87.12 98 ASP A CA 1
ATOM 767 C C . ASP A 1 98 ? -12.234 -2.661 -7.297 1.00 87.12 98 ASP A C 1
ATOM 769 O O . ASP A 1 98 ? -11.709 -2.880 -6.198 1.00 87.12 98 ASP A O 1
ATOM 773 N N . SER A 1 99 ? -13.391 -2.006 -7.402 1.00 87.75 99 SER A N 1
ATOM 774 C CA . SER A 1 99 ? -14.108 -1.447 -6.254 1.00 87.75 99 SER A CA 1
ATOM 775 C C . SER A 1 99 ? -14.534 -2.504 -5.233 1.00 87.75 99 SER A C 1
ATOM 777 O O . SER A 1 99 ? -14.652 -2.190 -4.048 1.00 87.75 99 SER A O 1
ATOM 779 N N . SER A 1 100 ? -14.725 -3.764 -5.642 1.00 89.81 100 SER A N 1
ATOM 780 C CA . SER A 1 100 ? -15.085 -4.841 -4.715 1.00 89.81 100 SER A CA 1
ATOM 781 C C . SER A 1 100 ? -13.908 -5.204 -3.811 1.00 89.81 100 SER A C 1
ATOM 783 O O . SER A 1 100 ? -14.097 -5.477 -2.625 1.00 89.81 100 SER A O 1
ATOM 785 N N . LEU A 1 101 ? -12.687 -5.187 -4.342 1.00 88.56 101 LEU A N 1
ATOM 786 C CA . LEU A 1 101 ? -11.478 -5.484 -3.595 1.00 88.56 101 LEU A CA 1
ATOM 787 C C . LEU A 1 101 ? -11.138 -4.357 -2.623 1.00 88.56 101 LEU A C 1
ATOM 789 O O . LEU A 1 101 ? -10.836 -4.631 -1.461 1.00 88.56 101 LEU A O 1
ATOM 793 N N . VAL A 1 102 ? -11.277 -3.107 -3.069 1.00 90.81 102 VAL A N 1
ATOM 794 C CA . VAL A 1 102 ? -11.179 -1.929 -2.194 1.00 90.81 102 VAL A CA 1
ATOM 795 C C . VAL A 1 102 ? -12.236 -1.995 -1.088 1.00 90.81 102 VAL A C 1
ATOM 797 O O . VAL A 1 102 ? -11.915 -1.785 0.079 1.00 90.81 102 VAL A O 1
ATOM 800 N N . GLY A 1 103 ? -13.475 -2.371 -1.420 1.00 92.88 103 GLY A N 1
ATOM 801 C CA . GLY A 1 103 ? -14.550 -2.555 -0.443 1.00 92.88 103 GLY A CA 1
ATOM 802 C C . GLY A 1 103 ? -14.240 -3.638 0.594 1.00 92.88 103 GLY A C 1
ATOM 803 O O . GLY A 1 103 ? -14.404 -3.409 1.791 1.00 92.88 103 GLY A O 1
ATOM 804 N N . LYS A 1 104 ? -13.716 -4.792 0.162 1.00 92.50 104 LYS A N 1
ATOM 805 C CA . LYS A 1 104 ? -13.278 -5.871 1.067 1.00 92.50 104 LYS A CA 1
ATOM 806 C C . LYS A 1 104 ? -12.136 -5.424 1.976 1.00 92.50 104 LYS A C 1
ATOM 808 O O . LYS A 1 104 ? -12.132 -5.782 3.150 1.00 92.50 104 LYS A O 1
ATOM 813 N N . PHE A 1 105 ? -11.192 -4.641 1.453 1.00 92.94 105 PHE A N 1
ATOM 814 C CA . PHE A 1 105 ? -10.103 -4.093 2.257 1.00 92.94 105 PHE A CA 1
ATOM 815 C C . PHE A 1 105 ? -10.622 -3.105 3.305 1.00 92.94 105 PHE A C 1
ATOM 817 O O . PHE A 1 105 ? -10.300 -3.235 4.482 1.00 92.94 105 PHE A O 1
ATOM 824 N N . ALA A 1 106 ? -11.493 -2.175 2.911 1.00 93.25 106 ALA A N 1
ATOM 825 C CA . ALA A 1 106 ? -12.111 -1.225 3.832 1.00 93.25 106 ALA A CA 1
ATOM 826 C C . ALA A 1 106 ? -12.935 -1.934 4.921 1.00 93.25 106 ALA A C 1
ATOM 828 O O . ALA A 1 106 ? -12.851 -1.581 6.097 1.00 93.25 106 ALA A O 1
ATOM 829 N N . GLN A 1 107 ? -13.688 -2.974 4.554 1.00 94.75 107 GLN A N 1
ATOM 830 C CA . GLN A 1 107 ? -14.432 -3.791 5.512 1.00 94.75 107 GLN A CA 1
ATOM 831 C C . GLN A 1 107 ? -13.496 -4.513 6.488 1.00 94.75 107 GLN A C 1
ATOM 833 O O . GLN A 1 107 ? -13.773 -4.550 7.687 1.00 94.75 107 GLN A O 1
ATOM 838 N N . TYR A 1 108 ? -12.375 -5.045 5.995 1.00 94.81 108 TYR A N 1
ATOM 839 C CA . TYR A 1 108 ? -11.361 -5.663 6.840 1.00 94.81 108 TYR A CA 1
ATOM 840 C C . TYR A 1 108 ? -10.754 -4.660 7.827 1.00 94.81 108 TYR A C 1
ATOM 842 O O . TYR A 1 108 ? -10.752 -4.932 9.027 1.00 94.81 108 TYR A O 1
ATOM 850 N N . LEU A 1 109 ? -10.324 -3.487 7.351 1.00 94.44 109 LEU A N 1
ATOM 851 C CA . LEU A 1 109 ? -9.794 -2.418 8.201 1.00 94.44 109 LEU A CA 1
ATOM 852 C C . LEU A 1 109 ? -10.801 -2.000 9.275 1.00 94.44 109 LEU A C 1
ATOM 854 O O . LEU A 1 109 ? -10.438 -1.889 10.438 1.00 94.44 109 LEU A O 1
ATOM 858 N N . ASN A 1 110 ? -12.079 -1.843 8.929 1.00 93.00 110 ASN A N 1
ATOM 859 C CA . ASN A 1 110 ? -13.113 -1.517 9.914 1.00 93.00 110 ASN A CA 1
ATOM 860 C C . ASN A 1 110 ? -13.325 -2.627 10.954 1.00 93.00 110 ASN A C 1
ATOM 862 O O . ASN A 1 110 ? -13.678 -2.332 12.090 1.00 93.00 110 ASN A O 1
ATOM 866 N N . SER A 1 111 ? -13.113 -3.894 10.585 1.00 94.50 111 SER A N 1
ATOM 867 C CA . SER A 1 111 ? -13.263 -5.025 11.510 1.00 94.50 111 SER A CA 1
ATOM 868 C C . SER A 1 111 ? -12.094 -5.184 12.488 1.00 94.50 111 SER A C 1
ATOM 870 O O . SER A 1 111 ? -12.274 -5.741 13.569 1.00 94.50 111 SER A O 1
ATOM 872 N N . THR A 1 112 ? -10.899 -4.718 12.115 1.00 93.06 112 THR A N 1
ATOM 873 C CA . THR A 1 112 ? -9.677 -4.838 12.927 1.00 93.06 112 THR A CA 1
ATOM 874 C C . THR A 1 112 ? -9.244 -3.521 13.563 1.00 93.06 112 THR A C 1
ATOM 876 O O . THR A 1 112 ? -8.404 -3.528 14.464 1.00 93.06 112 THR A O 1
ATOM 879 N N . GLY A 1 113 ? -9.810 -2.405 13.103 1.00 91.69 113 GLY A N 1
ATOM 880 C CA . GLY A 1 113 ? -9.497 -1.064 13.558 1.00 91.69 113 GLY A CA 1
ATOM 881 C C . GLY A 1 113 ? -9.908 -0.833 15.005 1.00 91.69 113 GLY A C 1
ATOM 882 O O . GLY A 1 113 ? -11.010 -1.180 15.433 1.00 91.69 113 GLY A O 1
ATOM 883 N N . LYS A 1 114 ? -9.016 -0.198 15.760 1.00 92.88 114 LYS A N 1
ATOM 884 C CA . LYS A 1 114 ? -9.275 0.260 17.119 1.00 92.88 114 LYS A CA 1
ATOM 885 C C . LYS A 1 114 ? -9.557 1.754 17.088 1.00 92.88 114 LYS A C 1
ATOM 887 O O . LYS A 1 114 ? -8.718 2.537 16.649 1.00 92.88 114 LYS A O 1
ATOM 892 N N . VAL A 1 115 ? -10.732 2.136 17.572 1.00 91.94 115 VAL A N 1
ATOM 893 C CA . VAL A 1 115 ? -11.092 3.542 17.757 1.00 91.94 115 VAL A CA 1
ATOM 894 C C . VAL A 1 115 ? -10.702 3.951 19.168 1.00 91.94 115 VAL A C 1
ATOM 896 O O . VAL A 1 115 ? -11.168 3.352 20.137 1.00 91.94 115 VAL A O 1
ATOM 899 N N . GLU A 1 116 ? -9.867 4.975 19.292 1.00 89.19 116 GLU A N 1
ATOM 900 C CA . GLU A 1 116 ? -9.550 5.582 20.582 1.00 89.19 116 GLU A CA 1
ATOM 901 C C . GLU A 1 116 ? -9.860 7.071 20.538 1.00 89.19 116 GLU A C 1
ATOM 903 O O . GLU A 1 116 ? -9.480 7.781 19.608 1.00 89.19 116 GLU A O 1
ATOM 908 N N . THR A 1 117 ? -10.560 7.553 21.562 1.00 87.56 117 THR A N 1
ATOM 909 C CA . THR A 1 117 ? -10.823 8.983 21.722 1.00 87.56 117 THR A CA 1
ATOM 910 C C . THR A 1 117 ? -9.867 9.540 22.760 1.00 87.56 117 THR A C 1
ATOM 912 O O . THR A 1 117 ? -9.995 9.256 23.950 1.00 87.56 117 THR A O 1
ATOM 915 N N . THR A 1 118 ? -8.920 10.356 22.313 1.00 79.69 118 THR A N 1
ATOM 916 C CA . THR A 1 118 ? -8.015 11.079 23.201 1.00 79.69 118 THR A CA 1
ATOM 917 C C . THR A 1 118 ? -8.661 12.407 23.550 1.00 79.69 118 THR A C 1
ATOM 919 O O . THR A 1 118 ? -8.935 13.221 22.669 1.00 79.69 118 THR A O 1
ATOM 922 N N . SER A 1 119 ? -8.919 12.622 24.837 1.00 78.00 119 SER A N 1
ATOM 923 C CA . SER A 1 119 ? -9.413 13.900 25.344 1.00 78.00 119 SER A CA 1
ATOM 924 C C . SER A 1 119 ? -8.299 14.584 26.121 1.00 78.00 119 SER A C 1
ATOM 926 O O . SER A 1 119 ? -7.796 14.021 27.091 1.00 78.00 119 SER A O 1
ATOM 928 N N . ALA A 1 120 ? -7.901 15.776 25.690 1.00 70.19 120 ALA A N 1
ATOM 929 C CA . ALA A 1 120 ? -6.901 16.583 26.373 1.00 70.19 120 ALA A CA 1
ATOM 930 C C . ALA A 1 120 ? -7.506 17.932 26.755 1.00 70.19 120 ALA A C 1
ATOM 932 O O . ALA A 1 120 ? -8.133 18.607 25.939 1.00 70.19 120 ALA A O 1
ATOM 933 N N . ILE A 1 121 ? -7.301 18.333 28.005 1.00 66.38 121 ILE A N 1
ATOM 934 C CA . ILE A 1 121 ? -7.622 19.682 28.457 1.00 66.38 121 ILE A CA 1
ATOM 935 C C . ILE A 1 121 ? -6.389 20.525 28.165 1.00 66.38 121 ILE A C 1
ATOM 937 O O . ILE A 1 121 ? -5.332 20.299 28.754 1.00 66.38 121 ILE A O 1
ATOM 941 N N . SER A 1 122 ? -6.502 21.471 27.237 1.00 62.78 122 SER A N 1
ATOM 942 C CA . SER A 1 122 ? -5.432 22.442 27.054 1.00 62.78 122 SER A CA 1
ATOM 943 C C . SER A 1 122 ? -5.563 23.539 28.097 1.00 62.78 122 SER A C 1
ATOM 945 O O . SER A 1 122 ? -6.616 24.161 28.233 1.00 62.78 122 SER A O 1
ATOM 947 N N . THR A 1 123 ? -4.476 23.791 28.818 1.00 59.53 123 THR A N 1
ATOM 948 C CA . THR A 1 123 ? -4.334 24.952 29.704 1.00 59.53 123 THR A CA 1
ATOM 949 C C . THR A 1 123 ? -3.934 26.217 28.941 1.00 59.53 123 THR A C 1
ATOM 951 O O . THR A 1 123 ? -3.762 27.271 29.553 1.00 59.53 123 THR A O 1
ATOM 954 N N . LEU A 1 124 ? -3.778 26.141 27.610 1.00 58.38 124 LEU A N 1
ATOM 955 C CA . LEU A 1 124 ? -3.507 27.300 26.762 1.00 58.38 124 LEU A CA 1
ATOM 956 C C . LEU A 1 124 ? -4.767 28.159 26.666 1.00 58.38 124 LEU A C 1
ATOM 958 O O . LEU A 1 124 ? -5.640 27.944 25.826 1.00 58.38 124 LEU A O 1
ATOM 962 N N . GLN A 1 125 ? -4.840 29.141 27.555 1.00 57.72 125 GLN A N 1
ATOM 963 C CA . GLN A 1 125 ? -5.912 30.116 27.592 1.00 57.72 125 GLN A CA 1
ATOM 964 C C . GLN A 1 125 ? -5.693 31.135 26.474 1.00 57.72 125 GLN A C 1
ATOM 966 O O . GLN A 1 125 ? -4.683 31.840 26.442 1.00 57.72 125 GLN A O 1
ATOM 971 N N . ASN A 1 126 ? -6.627 31.199 25.526 1.00 56.78 126 ASN A N 1
ATOM 972 C CA . ASN A 1 126 ? -6.592 32.222 24.492 1.00 56.78 126 ASN A CA 1
ATOM 973 C C . ASN A 1 126 ? -6.996 33.565 25.135 1.00 56.78 126 ASN A C 1
ATOM 975 O O . ASN A 1 126 ? -8.134 33.674 25.600 1.00 56.78 126 ASN A O 1
ATOM 979 N N . PRO A 1 127 ? -6.121 34.590 25.152 1.00 63.03 127 PRO A N 1
ATOM 980 C CA . PRO A 1 127 ? -6.379 35.854 25.849 1.00 63.03 127 PRO A CA 1
ATOM 981 C C . PRO A 1 127 ? -7.553 36.66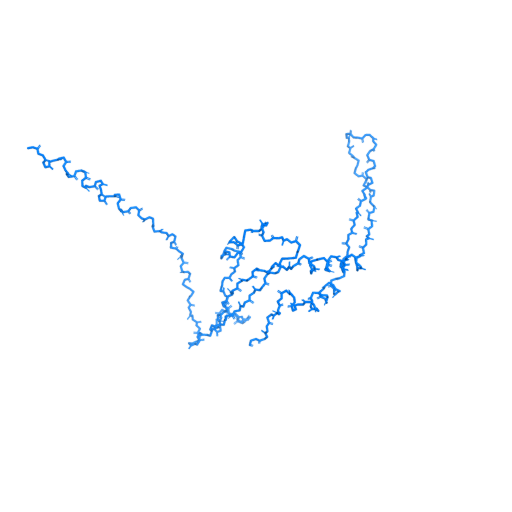0 25.268 1.00 63.03 127 PRO A C 1
ATOM 983 O O . PRO A 1 127 ? -8.028 37.588 25.916 1.00 63.03 127 PRO A O 1
ATOM 986 N N . TYR A 1 128 ? -8.048 36.305 24.078 1.00 62.31 128 TYR A N 1
ATOM 987 C CA . TYR A 1 128 ? -9.204 36.946 23.446 1.00 62.31 128 TYR A CA 1
ATOM 988 C C . TYR A 1 128 ? -10.552 36.287 23.790 1.00 62.31 128 TYR A C 1
ATOM 990 O O . TYR A 1 128 ? -11.595 36.833 23.435 1.00 62.31 128 TYR A O 1
ATOM 998 N N . PHE A 1 129 ? -10.562 35.144 24.490 1.00 57.59 129 PHE A N 1
ATOM 999 C CA . PHE A 1 129 ? -11.791 34.442 24.877 1.00 57.59 129 PHE A CA 1
ATOM 1000 C C . PHE A 1 129 ? -11.798 34.142 26.381 1.00 57.59 129 PHE A C 1
ATOM 1002 O O . PHE A 1 129 ? -11.016 33.328 26.875 1.00 57.59 129 PHE A O 1
ATOM 1009 N N . SER A 1 130 ? -12.730 34.772 27.102 1.00 55.94 130 SER A N 1
ATOM 1010 C CA . SER A 1 130 ? -12.830 34.763 28.570 1.00 55.94 130 SER A CA 1
ATOM 1011 C C . SER A 1 130 ? -13.168 33.404 29.202 1.00 55.94 130 SER A C 1
ATOM 1013 O O . SER A 1 130 ? -12.977 33.252 30.401 1.00 55.94 130 SER A O 1
ATOM 1015 N N . ASN A 1 131 ? -13.585 32.406 28.411 1.00 53.78 131 ASN A N 1
ATOM 1016 C CA . ASN A 1 131 ? -13.919 31.042 28.853 1.00 53.78 131 ASN A CA 1
ATOM 1017 C C . ASN A 1 131 ? -13.279 29.969 27.949 1.00 53.78 131 ASN A C 1
ATOM 1019 O O . ASN A 1 131 ? -13.950 29.059 27.467 1.00 53.78 131 ASN A O 1
ATOM 1023 N N . SER A 1 132 ? -11.982 30.078 27.656 1.00 54.78 132 SER A N 1
ATOM 1024 C CA . SER A 1 132 ? -11.289 29.133 26.767 1.00 54.78 132 SER A CA 1
ATOM 1025 C C . SER A 1 132 ? -10.664 27.942 27.507 1.00 54.78 132 SER A C 1
ATOM 1027 O O . SER A 1 132 ? -9.472 27.682 27.386 1.00 54.78 132 SER A O 1
ATOM 1029 N N . SER A 1 133 ? -11.465 27.156 28.235 1.00 57.28 133 SER A N 1
ATOM 1030 C CA . SER A 1 133 ? -11.079 25.763 28.511 1.00 57.28 133 SER A CA 1
ATOM 1031 C C . SER A 1 133 ? -11.343 24.948 27.245 1.00 57.28 133 SER A C 1
ATOM 1033 O O . SER A 1 133 ? -12.419 24.373 27.066 1.00 57.28 133 SER A O 1
ATOM 1035 N N . LEU A 1 134 ? -10.392 24.964 26.311 1.00 62.34 134 LEU A N 1
ATOM 1036 C CA . LEU A 1 134 ? -10.495 24.181 25.084 1.00 62.34 134 LEU A CA 1
ATOM 1037 C C . LEU A 1 134 ? -10.230 22.716 25.434 1.00 62.34 134 LEU A C 1
ATOM 1039 O O . LEU A 1 134 ? -9.088 22.288 25.612 1.00 62.34 134 LEU A O 1
ATOM 1043 N N . THR A 1 135 ? -11.314 21.960 25.585 1.00 64.44 135 THR A N 1
ATOM 1044 C CA . THR A 1 135 ? -11.237 20.502 25.656 1.00 64.44 135 THR A CA 1
ATOM 1045 C C . THR A 1 135 ? -11.096 20.003 24.226 1.00 64.44 135 THR A C 1
ATOM 1047 O O . THR A 1 135 ? -11.984 20.205 23.398 1.00 64.44 135 THR A O 1
ATOM 1050 N N . PHE A 1 136 ? -9.951 19.408 23.918 1.00 65.50 136 PHE A N 1
ATOM 1051 C CA . PHE A 1 136 ? -9.679 18.816 22.619 1.00 65.50 136 PHE A CA 1
ATOM 1052 C C . PHE A 1 136 ? -10.085 17.353 22.666 1.00 65.50 136 PHE A C 1
ATOM 1054 O O . PHE A 1 136 ? -9.554 16.592 23.472 1.00 65.50 136 PHE A O 1
ATOM 1061 N N . HIS A 1 137 ? -11.000 16.962 2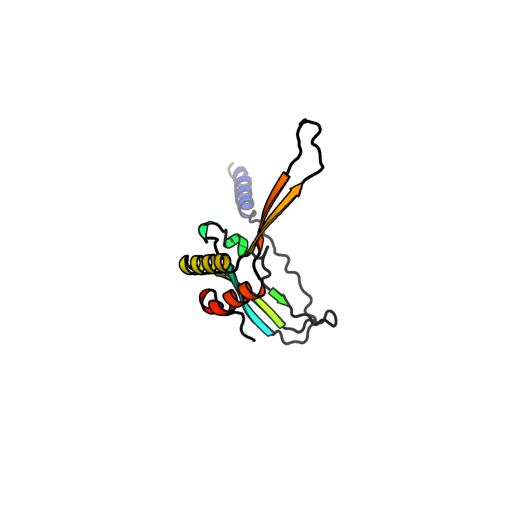1.787 1.00 74.62 137 HIS A N 1
ATOM 1062 C CA . HIS A 1 137 ? -11.329 15.566 21.540 1.00 74.62 137 HIS A CA 1
ATOM 1063 C C . HIS A 1 137 ? -10.761 15.184 20.174 1.00 74.62 137 HIS A C 1
ATOM 1065 O O . HIS A 1 137 ? -11.164 15.744 19.155 1.00 74.62 137 HIS A O 1
ATOM 1071 N N . ALA A 1 138 ? -9.814 14.252 20.152 1.00 79.69 138 ALA A N 1
ATOM 1072 C CA . ALA A 1 138 ? -9.278 13.667 18.931 1.00 79.69 138 ALA A CA 1
ATOM 1073 C C . ALA A 1 138 ? -9.732 12.210 18.844 1.00 79.69 138 ALA A C 1
ATOM 1075 O O . ALA A 1 138 ? -9.447 11.412 19.736 1.00 79.69 138 ALA A O 1
ATOM 1076 N N . MET A 1 139 ? -10.445 11.869 17.772 1.00 87.62 139 MET A N 1
ATOM 1077 C CA . MET A 1 139 ? -10.791 10.487 17.460 1.00 87.62 139 MET A CA 1
ATOM 1078 C C . MET A 1 139 ? -9.703 9.905 16.557 1.00 87.62 139 MET A C 1
ATOM 1080 O O . MET A 1 139 ? -9.506 10.380 15.440 1.00 87.62 139 MET A O 1
ATOM 1084 N N . ASN A 1 140 ? -8.998 8.893 17.053 1.00 88.69 140 ASN A N 1
ATOM 1085 C CA . ASN A 1 140 ? -7.922 8.207 16.349 1.00 88.69 140 ASN A CA 1
ATOM 1086 C C . ASN A 1 140 ? -8.382 6.812 15.918 1.00 88.69 140 ASN A C 1
ATOM 1088 O O . ASN A 1 140 ? -9.067 6.115 16.670 1.00 88.69 140 ASN A O 1
ATOM 1092 N N . PHE A 1 141 ? -7.963 6.401 14.723 1.00 91.56 141 PHE A N 1
ATOM 1093 C CA . PHE A 1 141 ? -8.142 5.045 14.214 1.00 91.56 141 PHE A CA 1
ATOM 1094 C C . PHE A 1 141 ? -6.776 4.377 14.121 1.00 91.56 141 PHE A C 1
ATOM 1096 O O . PHE A 1 141 ? -5.900 4.847 13.395 1.00 91.56 141 PHE A O 1
ATOM 1103 N N . PHE A 1 142 ? -6.601 3.287 14.858 1.00 93.88 142 PHE A N 1
ATOM 1104 C CA . PHE A 1 142 ? -5.377 2.499 14.856 1.00 93.88 142 PHE A CA 1
ATOM 1105 C C . PHE A 1 142 ? -5.615 1.162 14.171 1.00 93.88 142 PHE A C 1
ATOM 1107 O O . PHE A 1 142 ? -6.631 0.507 14.403 1.00 93.88 142 PHE A O 1
ATOM 1114 N N . TYR A 1 143 ? -4.647 0.743 13.364 1.00 95.19 143 TYR A N 1
ATOM 1115 C CA . TYR A 1 143 ? -4.655 -0.545 12.686 1.00 95.19 143 TYR A CA 1
ATOM 1116 C C . TYR A 1 143 ? -3.378 -1.298 13.039 1.00 95.19 143 TYR A C 1
ATOM 1118 O O . TYR A 1 143 ? -2.294 -0.723 13.088 1.00 95.19 143 TYR A O 1
ATOM 1126 N N . ASP A 1 144 ? -3.530 -2.588 13.303 1.00 94.25 144 ASP A N 1
ATOM 1127 C CA . ASP A 1 144 ? -2.427 -3.504 13.566 1.00 94.25 144 ASP A CA 1
ATOM 1128 C C . ASP A 1 144 ? -1.689 -3.795 12.250 1.00 94.25 144 ASP A C 1
ATOM 1130 O O . ASP A 1 144 ? -2.283 -4.331 11.309 1.00 94.25 144 ASP A O 1
ATOM 1134 N N . ALA A 1 145 ? -0.417 -3.396 12.175 1.00 94.25 145 ALA A N 1
ATOM 1135 C CA . ALA A 1 145 ? 0.385 -3.503 10.961 1.00 94.25 145 ALA A CA 1
ATOM 1136 C C . ALA A 1 145 ? 0.520 -4.958 10.496 1.00 94.25 145 ALA A C 1
ATOM 1138 O O . ALA A 1 145 ? 0.262 -5.234 9.326 1.00 94.25 145 ALA A O 1
ATOM 1139 N N . ASP A 1 146 ? 0.794 -5.896 11.408 1.00 95.19 146 ASP A N 1
ATOM 1140 C CA . ASP A 1 146 ? 0.989 -7.311 11.073 1.00 95.19 146 ASP A CA 1
ATOM 1141 C C . ASP A 1 146 ? -0.273 -7.903 10.438 1.00 95.19 146 ASP A C 1
ATOM 1143 O O . ASP A 1 146 ? -0.218 -8.671 9.472 1.00 95.19 146 ASP A O 1
ATOM 1147 N N . LYS A 1 147 ? -1.444 -7.508 10.948 1.00 94.44 147 LYS A N 1
ATOM 1148 C CA . LYS A 1 147 ? -2.743 -7.924 10.404 1.00 94.44 147 LYS A CA 1
ATOM 1149 C C . LYS A 1 147 ? -3.005 -7.331 9.025 1.00 94.44 147 LYS A C 1
ATOM 1151 O O . LYS A 1 147 ? -3.418 -8.055 8.117 1.00 94.44 147 LYS A O 1
ATOM 1156 N N . VAL A 1 148 ? -2.760 -6.032 8.856 1.00 93.38 148 VAL A N 1
ATOM 1157 C CA . VAL A 1 148 ? -2.942 -5.349 7.567 1.00 93.38 148 VAL A CA 1
ATOM 1158 C C . VAL A 1 148 ? -2.009 -5.937 6.510 1.00 93.38 148 VAL A C 1
ATOM 1160 O O . VAL A 1 148 ? -2.470 -6.290 5.423 1.00 93.38 148 VAL A O 1
ATOM 1163 N N . GLU A 1 149 ? -0.733 -6.122 6.836 1.00 91.12 149 GLU A N 1
ATOM 1164 C CA . GLU A 1 149 ? 0.262 -6.724 5.946 1.00 91.12 149 GLU A CA 1
ATOM 1165 C C . GLU A 1 149 ? -0.085 -8.174 5.604 1.00 91.12 149 GLU A C 1
ATOM 1167 O O . GLU A 1 149 ? -0.046 -8.552 4.433 1.00 91.12 149 GLU A O 1
ATOM 1172 N N . SER A 1 150 ? -0.527 -8.967 6.584 1.00 93.19 150 SER A N 1
ATOM 1173 C CA . SER A 1 150 ? -0.972 -10.347 6.352 1.00 93.19 150 SER A CA 1
ATOM 1174 C C . SER A 1 150 ? -2.186 -10.418 5.425 1.00 93.19 150 SER A C 1
ATOM 1176 O O . SER A 1 150 ? -2.252 -11.284 4.549 1.00 93.19 150 SER A O 1
ATOM 1178 N N . TRP A 1 151 ? -3.150 -9.503 5.573 1.00 92.31 151 TRP A N 1
ATOM 1179 C CA . TRP A 1 151 ? -4.304 -9.438 4.674 1.00 92.31 151 TRP A CA 1
ATOM 1180 C C . TRP A 1 151 ? -3.888 -9.063 3.252 1.00 92.31 151 TRP A C 1
ATOM 1182 O O . TRP A 1 151 ? -4.354 -9.687 2.292 1.00 92.31 151 TRP A O 1
ATOM 1192 N N . LEU A 1 152 ? -2.995 -8.079 3.111 1.00 89.31 152 LEU A N 1
ATOM 1193 C CA . LEU A 1 152 ? -2.450 -7.679 1.814 1.00 89.31 152 LEU A CA 1
ATOM 1194 C C . LEU A 1 152 ? -1.707 -8.850 1.166 1.00 89.31 152 LEU A C 1
ATOM 1196 O O . LEU A 1 152 ? -1.996 -9.167 0.013 1.00 89.31 152 LEU A O 1
ATOM 1200 N N . ALA A 1 153 ? -0.854 -9.548 1.924 1.00 87.69 153 ALA A N 1
ATOM 1201 C CA . ALA A 1 153 ? -0.114 -10.730 1.488 1.00 87.69 153 ALA A CA 1
ATOM 1202 C C . ALA A 1 153 ? -1.045 -11.848 0.989 1.00 87.69 153 ALA A C 1
ATOM 1204 O O . ALA A 1 153 ? -0.883 -12.354 -0.123 1.00 87.69 153 ALA A O 1
ATOM 1205 N N . ALA A 1 154 ? -2.083 -12.175 1.763 1.00 89.00 154 ALA A N 1
ATOM 1206 C CA . ALA A 1 154 ? -3.067 -13.198 1.404 1.00 89.00 154 ALA A CA 1
ATOM 1207 C C . ALA A 1 154 ? -3.875 -12.849 0.141 1.00 89.00 154 ALA A C 1
ATOM 1209 O O . ALA A 1 154 ? -4.381 -13.740 -0.543 1.00 89.00 154 ALA A O 1
ATOM 1210 N N . ASN A 1 155 ? -3.992 -11.561 -0.189 1.00 87.81 155 ASN A N 1
ATOM 1211 C CA . ASN A 1 155 ? -4.715 -11.081 -1.363 1.00 87.81 155 ASN A CA 1
ATOM 1212 C C . ASN A 1 155 ? -3.781 -10.618 -2.496 1.00 87.81 155 ASN A C 1
ATOM 1214 O O . ASN A 1 155 ? -4.282 -10.121 -3.504 1.00 87.81 155 ASN A O 1
ATOM 1218 N N . MET A 1 156 ? -2.457 -10.816 -2.391 1.00 80.19 156 MET A N 1
ATOM 1219 C CA . MET A 1 156 ? -1.466 -10.340 -3.373 1.00 80.19 156 MET A CA 1
ATOM 1220 C C . MET A 1 156 ? -1.797 -10.744 -4.808 1.00 80.19 156 MET A C 1
ATOM 1222 O O . MET A 1 156 ? -1.658 -9.939 -5.719 1.00 80.19 156 MET A O 1
ATOM 1226 N N . THR A 1 157 ? -2.332 -11.944 -5.030 1.00 78.31 157 THR A N 1
ATOM 1227 C CA . THR A 1 157 ? -2.742 -12.408 -6.369 1.00 78.31 157 THR A CA 1
ATOM 1228 C C . THR A 1 157 ? -3.751 -11.487 -7.061 1.00 78.31 157 THR A C 1
ATOM 1230 O O . THR A 1 157 ? -3.816 -11.478 -8.288 1.00 78.31 157 THR A O 1
ATOM 1233 N N . ARG A 1 158 ? -4.500 -10.682 -6.300 1.00 73.75 158 ARG A N 1
ATOM 1234 C CA . ARG A 1 158 ? -5.515 -9.747 -6.804 1.00 73.75 158 ARG A CA 1
ATOM 1235 C C . ARG A 1 158 ? -4.976 -8.355 -7.135 1.00 73.75 158 ARG A C 1
ATOM 1237 O O . ARG A 1 158 ? -5.649 -7.611 -7.838 1.00 73.75 158 ARG A O 1
ATOM 1244 N N . PHE A 1 159 ? -3.778 -8.012 -6.662 1.00 74.50 159 PHE A N 1
ATOM 1245 C CA . PHE A 1 159 ? -3.105 -6.740 -6.966 1.00 74.50 159 PHE A CA 1
ATOM 1246 C C . PHE A 1 159 ? -1.813 -6.935 -7.784 1.00 74.50 159 PHE A C 1
ATOM 1248 O O . PHE A 1 159 ? -1.286 -5.994 -8.374 1.00 74.50 159 PHE A O 1
ATOM 1255 N N . GLY A 1 160 ? -1.306 -8.168 -7.838 1.00 64.69 160 GLY A N 1
ATOM 1256 C CA . GLY A 1 160 ? -0.078 -8.574 -8.508 1.00 64.69 160 GLY A CA 1
ATOM 1257 C C . GLY A 1 160 ? 0.803 -9.450 -7.618 1.00 64.69 160 GLY A C 1
ATOM 1258 O O . GLY A 1 160 ? 0.999 -9.164 -6.441 1.00 64.69 160 GLY A O 1
ATOM 1259 N N . ILE A 1 161 ? 1.362 -10.520 -8.193 1.00 61.94 161 ILE A N 1
ATOM 1260 C CA . ILE A 1 161 ? 2.369 -11.341 -7.511 1.00 61.94 161 ILE A CA 1
ATOM 1261 C C . ILE A 1 161 ? 3.577 -10.437 -7.220 1.00 61.94 161 ILE A C 1
ATOM 1263 O O . ILE A 1 161 ? 3.999 -9.676 -8.095 1.00 61.94 161 ILE A O 1
ATOM 1267 N N . GLY A 1 162 ? 4.091 -10.485 -5.988 1.00 57.72 162 GLY A N 1
ATOM 1268 C CA . GLY A 1 162 ? 5.297 -9.753 -5.595 1.00 57.72 162 GLY A CA 1
ATOM 1269 C C . GLY A 1 162 ? 6.506 -10.168 -6.440 1.00 57.72 162 GLY A C 1
ATOM 1270 O O . GLY A 1 162 ? 6.430 -11.162 -7.168 1.00 57.72 162 GLY A O 1
ATOM 1271 N N . PRO A 1 163 ? 7.625 -9.429 -6.379 1.00 52.91 163 PRO A N 1
ATOM 1272 C CA . PRO A 1 163 ? 8.816 -9.800 -7.130 1.00 52.91 163 PRO A CA 1
ATOM 1273 C C . PRO A 1 163 ? 9.235 -11.229 -6.759 1.00 52.91 163 PRO A C 1
ATOM 1275 O O . PRO A 1 163 ? 9.459 -11.538 -5.589 1.00 52.91 163 PRO A O 1
ATOM 1278 N N . GLY A 1 164 ? 9.297 -12.106 -7.762 1.00 48.75 164 GLY A N 1
ATOM 1279 C CA . GLY A 1 164 ? 9.880 -13.432 -7.602 1.00 48.75 164 GLY A CA 1
ATOM 1280 C C . GLY A 1 164 ? 11.398 -13.322 -7.428 1.00 48.75 164 GLY A C 1
ATOM 1281 O O . GLY A 1 164 ? 11.991 -12.369 -7.943 1.00 48.75 164 GLY A O 1
ATOM 1282 N N . PRO A 1 165 ? 12.040 -14.260 -6.711 1.00 39.50 165 PRO A N 1
ATOM 1283 C CA . PRO A 1 165 ? 13.494 -14.329 -6.692 1.00 39.50 165 PRO A CA 1
ATOM 1284 C C . PRO A 1 165 ? 14.004 -14.528 -8.127 1.00 39.50 165 PRO A C 1
ATOM 1286 O O . PRO A 1 165 ? 13.522 -15.410 -8.840 1.00 39.50 165 PRO A O 1
ATOM 1289 N N . GLY A 1 166 ? 14.915 -13.648 -8.546 1.00 37.47 166 GLY A N 1
ATOM 1290 C CA . GLY A 1 166 ? 15.645 -13.740 -9.812 1.00 37.47 166 GLY A CA 1
ATOM 1291 C C . GLY A 1 166 ? 16.910 -14.573 -9.690 1.00 37.47 166 GLY A C 1
ATOM 1292 O O . GLY A 1 166 ? 17.424 -14.698 -8.556 1.00 37.47 166 GLY A O 1
#

Secondary structure (DSSP, 8-state):
--GGGHHHHHHHHHHTSS----------------S-S--EEEEEEEEEE-SS--GGGS-HHHHTSTTTS-SEEEEE-SSSS-EEEEEEEEEEEEE---HHHHHHHHHHHHHHPEEEEEEEE-----TT-TT---EEEEEEEE--HHHHHHHHHHTGGGT-PPPPP-

pLDDT: mean 70.56, std 17.53, range [31.73, 95.19]

Foldseek 3Di:
DPPVVVVVVVVVVVVVVPPPPPDDPPPPPPPPPPADPDQAEDEDEDEDEDQPDDPVNDDPCVCQDCVNDPQKDFDDDPPDDHGHNYMYGYHYDYFYFDPVVSVVLVVQLVVQKDKDWDWDFDPPDDPVDPDPRPTDIDIDIDHDPVSSVVVCVVCCVRRHDPDDDD

Radius of gyration: 29.7 Å; chains: 1; bounding box: 51×62×90 Å